Protein AF-A0A9X0CL82-F1 (afdb_monomer_lite)

Sequence (131 aa):
MVDQEDGEEFVLDIVNEIMESTMKVLHDQYIVCQTLPYTIQETKTLLLQIIEWQFLACDMGEDNPACDLTWLEEEEPVTPVTDSWAQGSVPIMLRPSSASSKLSVQSDRYEQLRHHMVDQEDGEEFVLDIQ

Radius of gyration: 38.2 Å; chains: 1; bounding box: 63×61×103 Å

Secondary structure (DSSP, 8-state):
-HHHHHHHHHHHHHHHHHHHHHHHHHHHHHHHHHHHHHHHHHHHHHHHHHHHHHSPPPP---S-GGG-TT-PPPPPPPPPPP-TT-TTPPPP------------SSHHHHHHHHHHTTS------------

Organism: NCBI:txid174260

Foldseek 3Di:
DVVVVVVVVVVVVVVVVVVVVVVVVVVVVVCVVVVVVVVVVVVVVVVVVVVCVVCPDPDPDDDPLVPDPVSDDDDDDDDDDQDPVNVPDDDDDDDPDPPDDPDDDPPPPVVVVVVVVPPDPDDDDDDDDDD

pLDDT: mean 76.84, std 19.48, range [37.84, 98.44]

InterPro domains:
  IPR028042 Protein of unknown function DUF4639 [PF15479] (5-112)
  IPR028042 Protein of unknown function DUF4639 [PTHR34438] (1-106)

Structure (mmCIF, N/CA/C/O backbone):
data_AF-A0A9X0CL82-F1
#
_entry.id   AF-A0A9X0CL82-F1
#
loop_
_atom_site.group_PDB
_atom_site.id
_atom_site.type_symbol
_atom_site.label_atom_id
_atom_site.label_alt_id
_atom_site.label_comp_id
_atom_site.label_asym_id
_atom_site.label_entity_id
_atom_site.label_seq_id
_atom_site.pdbx_PDB_ins_code
_atom_site.Cartn_x
_atom_site.Cartn_y
_atom_site.Cartn_z
_atom_site.occupancy
_atom_site.B_iso_or_equiv
_atom_site.auth_seq_id
_atom_site.auth_comp_id
_atom_site.auth_asym_id
_atom_site.auth_atom_id
_atom_site.pdbx_PDB_model_num
ATOM 1 N N . MET A 1 1 ? -16.243 -5.485 53.799 1.00 62.09 1 MET A N 1
ATOM 2 C CA . MET A 1 1 ? -14.968 -5.811 53.125 1.00 62.09 1 MET A CA 1
ATOM 3 C C . MET A 1 1 ? -15.280 -6.435 51.778 1.00 62.09 1 MET A C 1
ATOM 5 O O . MET A 1 1 ? -15.020 -5.762 50.803 1.00 62.09 1 MET A O 1
ATOM 9 N N . VAL A 1 2 ? -15.971 -7.581 51.725 1.00 68.44 2 VAL A N 1
ATOM 10 C CA . VAL A 1 2 ? -16.406 -8.219 50.460 1.00 68.44 2 VAL A CA 1
ATOM 11 C C . VAL A 1 2 ? -17.313 -7.318 49.601 1.00 68.44 2 VAL A C 1
ATOM 13 O O . VAL A 1 2 ? -17.010 -7.100 48.441 1.00 68.44 2 VAL A O 1
ATOM 16 N N . ASP A 1 3 ? -18.331 -6.667 50.181 1.00 73.44 3 ASP A N 1
ATOM 17 C CA . ASP A 1 3 ? -19.229 -5.773 49.412 1.00 73.44 3 ASP A CA 1
ATOM 18 C C . ASP A 1 3 ? -18.529 -4.546 48.793 1.00 73.44 3 ASP A C 1
ATOM 20 O O . ASP A 1 3 ? -19.067 -3.895 47.901 1.00 73.44 3 ASP A O 1
ATOM 24 N N . GLN A 1 4 ? -17.352 -4.181 49.312 1.00 74.56 4 GLN A N 1
ATOM 25 C CA . GLN A 1 4 ? -16.572 -3.062 48.790 1.00 74.56 4 GLN A CA 1
ATOM 26 C C . GLN A 1 4 ? -15.668 -3.509 47.638 1.00 74.56 4 GLN A C 1
ATOM 28 O O . GLN A 1 4 ? -15.561 -2.784 46.656 1.00 74.56 4 GLN A O 1
ATOM 33 N N . GLU A 1 5 ? -15.094 -4.711 47.726 1.00 78.38 5 GLU A N 1
ATOM 34 C CA . GLU A 1 5 ? -14.339 -5.336 46.634 1.00 78.38 5 GLU A CA 1
ATOM 35 C C . GLU A 1 5 ? -15.245 -5.624 45.420 1.00 78.38 5 GLU A C 1
ATOM 37 O O . GLU A 1 5 ? -14.871 -5.277 44.304 1.00 78.38 5 GLU A O 1
ATOM 42 N N . ASP A 1 6 ? -16.475 -6.116 45.630 1.00 83.88 6 ASP A N 1
ATOM 43 C CA . ASP A 1 6 ? -17.462 -6.330 44.550 1.00 83.88 6 ASP A CA 1
ATOM 44 C C . ASP A 1 6 ? -17.846 -5.016 43.841 1.00 83.88 6 ASP A C 1
ATOM 46 O O . ASP A 1 6 ? -18.037 -4.963 42.623 1.00 83.88 6 ASP A O 1
ATOM 50 N N . GLY A 1 7 ? -17.960 -3.923 44.604 1.00 88.00 7 GLY A N 1
ATOM 51 C CA . GLY A 1 7 ? -18.234 -2.598 44.048 1.00 88.00 7 GLY A CA 1
ATOM 52 C C . GLY A 1 7 ? -17.070 -2.058 43.215 1.00 88.00 7 GLY A C 1
ATOM 53 O O . GLY A 1 7 ? -17.294 -1.400 42.200 1.00 88.00 7 GLY A O 1
ATOM 54 N N . GLU A 1 8 ? -15.834 -2.343 43.625 1.00 92.12 8 GLU A N 1
ATOM 55 C CA . GLU A 1 8 ? -14.625 -1.969 42.889 1.00 92.12 8 GLU A CA 1
ATOM 56 C C . GLU A 1 8 ? -14.477 -2.783 41.595 1.00 92.12 8 GLU A C 1
ATOM 58 O O . GLU A 1 8 ? -14.204 -2.193 40.549 1.00 92.12 8 GLU A O 1
ATOM 63 N N . GLU A 1 9 ? -14.734 -4.094 41.628 1.00 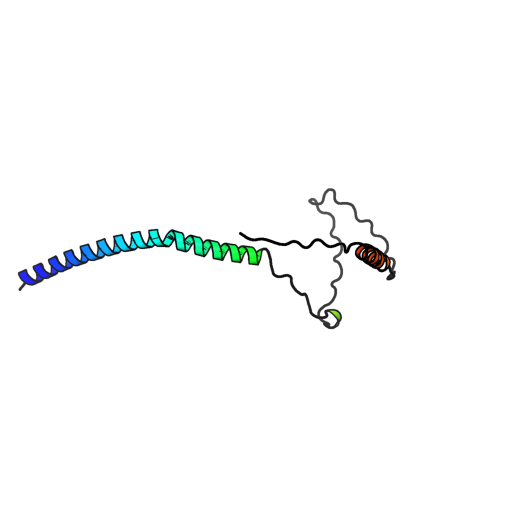92.50 9 GLU A N 1
ATOM 64 C CA . GLU A 1 9 ? -14.736 -4.959 40.438 1.00 92.50 9 GLU A CA 1
ATOM 65 C C . GLU A 1 9 ? -15.774 -4.493 39.408 1.00 92.50 9 GLU A C 1
ATOM 67 O O . GLU A 1 9 ? -15.447 -4.292 38.238 1.00 92.50 9 GLU A O 1
ATOM 72 N N . PHE A 1 10 ? -16.993 -4.180 39.852 1.00 94.44 10 PHE A N 1
ATOM 73 C CA . PHE A 1 10 ? -18.036 -3.655 38.969 1.00 94.44 10 PHE A CA 1
ATOM 74 C C . PHE A 1 10 ? -17.646 -2.325 38.303 1.00 94.44 10 PHE A C 1
ATOM 76 O O . PHE A 1 10 ? -17.916 -2.101 37.120 1.00 94.44 10 PHE A O 1
ATOM 83 N N . VAL A 1 11 ? -16.997 -1.422 39.047 1.00 95.56 11 VAL A N 1
ATOM 84 C CA . VAL A 1 11 ? -16.501 -0.157 38.484 1.00 95.56 11 VAL A CA 1
ATOM 85 C C . VAL A 1 11 ? -15.385 -0.414 37.471 1.00 95.56 11 VAL A C 1
ATOM 87 O O . VAL A 1 11 ? -15.359 0.244 36.428 1.00 95.56 11 VAL A O 1
ATOM 90 N N . LEU A 1 12 ? -14.486 -1.364 37.742 1.00 96.12 12 LEU A N 1
ATOM 91 C CA . LEU A 1 12 ? -13.426 -1.747 36.808 1.00 96.12 12 LEU A CA 1
ATOM 92 C C . LEU A 1 12 ? -13.993 -2.312 35.504 1.00 96.12 12 LEU A C 1
ATOM 94 O O . LEU A 1 12 ? -13.516 -1.932 34.435 1.00 96.12 12 LEU A O 1
ATOM 98 N N . ASP A 1 13 ? -15.030 -3.141 35.575 1.00 97.06 13 ASP A N 1
ATOM 99 C CA . ASP A 1 13 ? -15.691 -3.696 34.392 1.00 97.06 13 ASP A CA 1
ATOM 100 C C . ASP A 1 13 ? -16.306 -2.601 33.516 1.00 97.06 13 ASP A C 1
ATOM 102 O O . ASP A 1 13 ? -16.069 -2.573 32.307 1.00 97.06 13 ASP A O 1
ATOM 106 N N . ILE A 1 14 ? -17.006 -1.635 34.121 1.00 97.06 14 ILE A N 1
ATOM 107 C CA . ILE A 1 14 ? -17.561 -0.486 33.387 1.00 97.06 14 ILE A CA 1
ATOM 108 C C . ILE A 1 14 ? -16.446 0.320 32.711 1.00 97.06 14 ILE A C 1
ATOM 110 O O . ILE A 1 14 ? -16.570 0.717 31.549 1.00 97.06 14 ILE A O 1
ATOM 114 N N . VAL A 1 15 ? -15.355 0.596 33.432 1.00 97.81 15 VAL A N 1
ATOM 115 C CA . VAL A 1 15 ? -14.229 1.366 32.886 1.00 97.81 15 VAL A CA 1
ATOM 116 C C . VAL A 1 15 ? -13.580 0.620 31.721 1.00 97.81 15 VAL A C 1
ATOM 118 O O . VAL A 1 15 ? -13.310 1.238 30.688 1.00 97.81 15 VAL A O 1
ATOM 121 N N . ASN A 1 16 ? -13.371 -0.690 31.859 1.00 97.75 16 ASN A N 1
ATOM 122 C CA . ASN A 1 16 ? -12.818 -1.528 30.800 1.00 97.75 16 ASN A CA 1
ATOM 123 C C . ASN A 1 16 ? -13.722 -1.542 29.566 1.00 97.75 16 ASN A C 1
ATOM 125 O O . ASN A 1 16 ? -13.228 -1.323 28.461 1.00 97.75 16 ASN A O 1
ATOM 129 N N . GLU A 1 17 ? -15.034 -1.706 29.741 1.00 97.94 17 GLU A N 1
ATOM 130 C CA . GLU A 1 17 ? -15.992 -1.706 28.633 1.00 97.94 17 GLU A CA 1
ATOM 131 C C . GLU A 1 17 ? -15.967 -0.375 27.863 1.00 97.94 17 GLU A C 1
ATOM 133 O O . GLU A 1 17 ? -15.903 -0.351 26.629 1.00 97.94 17 GLU A O 1
ATOM 138 N N . ILE A 1 18 ? -15.954 0.754 28.582 1.00 98.06 18 ILE A N 1
ATOM 139 C CA . ILE A 1 18 ? -15.878 2.083 27.963 1.00 98.06 18 ILE A CA 1
ATOM 140 C C . ILE A 1 18 ? -14.551 2.256 27.222 1.00 98.06 18 ILE A C 1
ATOM 142 O O . ILE A 1 18 ? -14.540 2.767 26.097 1.00 98.06 18 ILE A O 1
ATOM 146 N N . MET A 1 19 ? -13.437 1.850 27.834 1.00 98.12 19 MET A N 1
ATOM 147 C CA . MET A 1 19 ? -12.111 1.974 27.234 1.00 98.12 19 MET A CA 1
ATOM 148 C C . MET A 1 19 ? -11.998 1.130 25.964 1.00 98.12 19 MET A C 1
ATOM 150 O O . MET A 1 19 ? -11.544 1.638 24.938 1.00 98.12 19 MET A O 1
ATOM 154 N N . GLU A 1 20 ? -12.451 -0.121 26.005 1.00 98.19 20 GLU A N 1
ATOM 155 C CA . GLU A 1 20 ? -12.406 -1.040 24.870 1.00 98.19 20 GLU A CA 1
ATOM 156 C C . GLU A 1 20 ? -13.288 -0.546 23.717 1.00 98.19 20 GLU A C 1
ATOM 158 O O . GLU A 1 20 ? -12.834 -0.457 22.572 1.00 98.19 20 GLU A O 1
ATOM 163 N N . SER A 1 21 ? -14.517 -0.123 24.026 1.00 98.00 21 SER A N 1
ATOM 164 C CA . SER A 1 21 ? -15.438 0.456 23.045 1.00 98.00 21 SER A CA 1
ATOM 165 C C . SER A 1 21 ? -14.864 1.724 22.404 1.00 98.00 21 SER A C 1
ATOM 167 O O . SER A 1 21 ? -14.833 1.857 21.177 1.00 98.00 21 SER A O 1
ATOM 169 N N . THR A 1 22 ? -14.323 2.634 23.219 1.00 98.25 22 THR A N 1
ATOM 170 C CA . THR A 1 22 ? -13.721 3.884 22.735 1.00 98.25 22 THR A CA 1
ATOM 171 C C . THR A 1 22 ? -12.505 3.607 21.859 1.00 98.25 22 THR A C 1
ATOM 173 O O . THR A 1 22 ? -12.386 4.173 20.772 1.00 98.25 22 THR A O 1
ATOM 176 N N . MET A 1 23 ? -11.615 2.713 22.299 1.00 98.19 23 MET A N 1
ATOM 177 C CA . MET A 1 23 ? -10.408 2.356 21.556 1.00 98.19 23 MET A CA 1
ATOM 178 C C . MET A 1 23 ? -10.756 1.756 20.196 1.00 98.19 23 MET A C 1
ATOM 180 O O . MET A 1 23 ? -10.154 2.133 19.191 1.00 98.19 23 MET A O 1
ATOM 184 N N . LYS A 1 24 ? -11.762 0.877 20.147 1.00 98.19 24 LYS A N 1
ATOM 185 C CA . LYS A 1 24 ? -12.244 0.281 18.901 1.00 98.19 24 LYS A CA 1
ATOM 186 C C . LYS A 1 24 ? -12.745 1.343 17.923 1.00 98.19 24 LYS A C 1
ATOM 188 O O . LYS A 1 24 ? -12.293 1.381 16.783 1.00 98.19 24 LYS A O 1
ATOM 193 N N . VAL A 1 25 ? -13.620 2.243 18.376 1.00 98.25 25 VAL A N 1
ATOM 194 C CA . VAL A 1 25 ? -14.175 3.307 17.521 1.00 98.25 25 VAL A CA 1
ATOM 195 C C . VAL A 1 25 ? -13.080 4.248 17.014 1.00 98.25 25 VAL A C 1
ATOM 197 O O . VAL A 1 25 ? -13.057 4.587 15.830 1.00 98.25 25 VAL A O 1
ATOM 200 N N . LEU A 1 26 ? -12.153 4.657 17.885 1.00 98.12 26 LEU A N 1
ATOM 201 C CA . LEU A 1 26 ? -11.042 5.530 17.501 1.00 98.12 26 LEU A CA 1
ATOM 202 C C . LEU A 1 26 ? -10.102 4.855 16.506 1.00 98.12 26 LEU A C 1
ATOM 204 O O . LEU A 1 26 ? -9.685 5.490 15.538 1.00 98.12 26 LEU A O 1
ATOM 208 N N . HIS A 1 27 ? -9.782 3.583 16.733 1.00 97.88 27 HIS A N 1
ATOM 209 C CA . HIS A 1 27 ? -8.943 2.804 15.837 1.00 97.88 27 HIS A CA 1
ATOM 210 C C . HIS A 1 27 ? -9.585 2.676 14.454 1.00 97.88 27 HIS A C 1
ATOM 212 O O . HIS A 1 27 ? -8.951 3.007 13.454 1.00 97.88 27 HIS A O 1
ATOM 218 N N . ASP A 1 28 ? -10.851 2.268 14.389 1.00 98.00 28 ASP A N 1
ATOM 219 C CA . ASP A 1 28 ? -11.551 2.079 13.119 1.00 98.00 28 ASP A CA 1
ATOM 220 C C . ASP A 1 28 ? -11.630 3.398 12.337 1.00 98.00 28 ASP A C 1
ATOM 222 O O . ASP A 1 28 ? -11.312 3.444 11.145 1.00 98.00 28 ASP A O 1
ATOM 226 N N . GLN A 1 29 ? -11.943 4.502 13.024 1.00 97.94 29 GLN A N 1
ATOM 227 C CA . GLN A 1 29 ? -11.942 5.830 12.415 1.00 97.94 29 GLN A CA 1
ATOM 228 C C . GLN A 1 29 ? -10.544 6.241 11.933 1.00 97.94 29 GLN A C 1
ATOM 230 O O . GLN A 1 29 ? -10.407 6.801 10.844 1.00 97.94 29 GLN A O 1
ATOM 235 N N . TYR A 1 30 ? -9.501 5.968 12.719 1.00 98.00 30 TYR A N 1
ATOM 236 C CA . TYR A 1 30 ? -8.120 6.272 12.354 1.00 98.00 30 TYR A CA 1
ATOM 237 C C . TYR A 1 30 ? -7.689 5.521 11.092 1.00 98.00 30 TYR A C 1
ATOM 239 O O . TYR A 1 30 ? -7.152 6.144 10.174 1.00 98.00 30 TYR A O 1
ATOM 247 N N . ILE A 1 31 ? -7.970 4.216 11.010 1.00 98.06 31 ILE A N 1
ATOM 248 C CA . ILE A 1 31 ? -7.645 3.400 9.834 1.00 98.06 31 ILE A CA 1
ATOM 249 C C . ILE A 1 31 ? -8.353 3.946 8.596 1.00 98.06 31 ILE A C 1
ATOM 251 O O . ILE A 1 31 ? -7.705 4.148 7.567 1.00 98.06 31 ILE A O 1
ATOM 255 N N . VAL A 1 32 ? -9.647 4.265 8.691 1.00 97.69 32 VAL A N 1
ATOM 256 C CA . VAL A 1 32 ? -10.399 4.851 7.569 1.00 97.69 32 VAL A CA 1
ATOM 257 C C . VAL A 1 32 ? -9.776 6.177 7.122 1.00 97.69 32 VAL A C 1
ATOM 259 O O . VAL A 1 32 ? -9.542 6.373 5.928 1.00 97.69 32 VAL A O 1
ATOM 262 N N . CYS A 1 33 ? -9.443 7.061 8.065 1.00 97.25 33 CYS A N 1
ATOM 263 C CA . CYS A 1 33 ? -8.817 8.350 7.766 1.00 97.25 33 CYS A CA 1
ATOM 264 C C . CYS A 1 33 ? -7.423 8.209 7.136 1.00 97.25 33 CYS A C 1
ATOM 266 O O . CYS A 1 33 ? -7.052 9.033 6.303 1.00 97.25 33 CYS A O 1
ATOM 268 N N . GLN A 1 34 ? -6.651 7.193 7.526 1.00 97.56 34 GLN A N 1
ATOM 269 C CA . GLN A 1 34 ? -5.278 7.004 7.053 1.00 97.56 34 GLN A CA 1
ATOM 270 C C . GLN A 1 34 ? -5.163 6.165 5.784 1.00 97.56 34 GLN A C 1
ATOM 272 O O . GLN A 1 34 ? -4.163 6.279 5.079 1.00 97.56 34 GLN A O 1
ATOM 277 N N . THR A 1 35 ? -6.175 5.363 5.452 1.00 97.56 35 THR A N 1
ATOM 278 C CA . THR A 1 35 ? -6.124 4.473 4.284 1.00 97.56 35 THR A CA 1
ATOM 279 C C . THR A 1 35 ? -5.851 5.261 3.002 1.00 97.56 35 THR A C 1
ATOM 281 O O . THR A 1 35 ? -4.900 4.965 2.288 1.00 97.56 35 THR A O 1
ATOM 284 N N . LEU A 1 36 ? -6.630 6.315 2.735 1.00 96.94 36 LEU A N 1
ATOM 285 C CA . LEU A 1 36 ? -6.473 7.119 1.521 1.00 96.94 36 LEU A CA 1
ATOM 286 C C . LEU A 1 36 ? -5.101 7.822 1.413 1.00 96.94 36 LEU A C 1
ATOM 288 O O . LEU A 1 36 ? -4.434 7.628 0.394 1.00 96.94 36 LEU A O 1
ATOM 292 N N . PRO A 1 37 ? -4.646 8.624 2.399 1.00 97.56 37 PRO A N 1
ATOM 293 C CA . PRO A 1 37 ? -3.355 9.304 2.294 1.00 97.56 37 PRO A CA 1
ATOM 294 C C . PRO A 1 37 ? -2.185 8.318 2.213 1.00 97.56 37 PRO A C 1
ATOM 296 O O . PRO A 1 37 ? -1.261 8.548 1.431 1.00 97.56 37 PRO A O 1
ATOM 299 N N . TYR A 1 38 ? -2.247 7.201 2.947 1.00 98.00 38 TYR A N 1
ATOM 300 C CA . TYR A 1 38 ? -1.242 6.145 2.862 1.00 98.00 38 TYR A CA 1
ATOM 301 C C . TYR A 1 38 ? -1.193 5.526 1.461 1.00 98.00 38 TYR A C 1
ATOM 303 O O . TYR A 1 38 ? -0.131 5.491 0.846 1.00 98.00 38 TYR A O 1
ATOM 311 N N . THR A 1 39 ? -2.338 5.108 0.910 1.00 98.38 39 THR A N 1
ATOM 312 C CA . THR A 1 39 ? -2.392 4.493 -0.424 1.00 98.38 39 THR A CA 1
ATOM 313 C C . THR A 1 39 ? -1.901 5.441 -1.513 1.00 98.38 39 THR A C 1
ATOM 315 O O . THR A 1 39 ? -1.174 5.007 -2.404 1.00 98.38 39 THR A O 1
ATOM 318 N N . ILE A 1 40 ? -2.252 6.730 -1.454 1.00 98.19 40 ILE A N 1
ATOM 319 C CA . ILE A 1 40 ? -1.778 7.717 -2.436 1.00 98.19 40 ILE A CA 1
ATOM 320 C C . ILE A 1 40 ? -0.254 7.856 -2.365 1.00 98.19 40 ILE A C 1
ATOM 322 O O . ILE A 1 40 ? 0.414 7.825 -3.401 1.00 98.19 40 ILE A O 1
ATOM 326 N N . GLN A 1 41 ? 0.297 7.987 -1.156 1.00 98.31 41 GLN A N 1
ATOM 327 C CA . GLN A 1 41 ? 1.737 8.131 -0.962 1.00 98.31 41 GLN A CA 1
ATOM 328 C C . GLN A 1 41 ? 2.496 6.881 -1.422 1.00 98.31 41 GLN A C 1
ATOM 330 O O . GLN A 1 41 ? 3.514 6.999 -2.105 1.00 98.31 41 GLN A O 1
ATOM 335 N N . GLU A 1 42 ? 1.982 5.695 -1.103 1.00 98.25 42 GLU A N 1
ATOM 336 C CA . GLU A 1 42 ? 2.594 4.430 -1.505 1.00 98.25 42 GLU A CA 1
ATOM 337 C C . GLU A 1 42 ? 2.533 4.236 -3.022 1.00 98.25 42 GLU A C 1
ATOM 339 O O . GLU A 1 42 ? 3.537 3.919 -3.656 1.00 98.25 42 GLU A O 1
ATOM 344 N N . THR A 1 43 ? 1.383 4.534 -3.634 1.00 98.44 43 THR A N 1
ATOM 345 C CA . THR A 1 43 ? 1.209 4.458 -5.093 1.00 98.44 43 THR A CA 1
ATOM 346 C C . THR A 1 43 ? 2.178 5.391 -5.811 1.00 98.44 43 THR A C 1
ATOM 348 O O . THR A 1 43 ? 2.782 5.004 -6.808 1.00 98.44 43 THR A O 1
ATOM 351 N N . LYS A 1 44 ? 2.369 6.613 -5.300 1.00 98.06 44 LYS A N 1
ATOM 352 C CA . LYS A 1 44 ? 3.342 7.562 -5.851 1.00 98.06 44 LYS A CA 1
ATOM 353 C C . LYS A 1 44 ? 4.762 6.993 -5.810 1.00 98.06 44 LYS A C 1
ATOM 355 O O . LYS A 1 44 ? 5.463 7.065 -6.815 1.00 98.06 44 LYS A O 1
ATOM 360 N N . THR A 1 45 ? 5.179 6.444 -4.671 1.00 97.69 45 THR A N 1
ATOM 361 C CA . THR A 1 45 ? 6.511 5.840 -4.512 1.00 97.69 45 THR A CA 1
ATOM 362 C C . THR A 1 45 ? 6.702 4.671 -5.475 1.00 97.69 45 THR A C 1
ATOM 364 O O . THR A 1 45 ? 7.699 4.623 -6.191 1.00 97.69 45 THR A O 1
ATOM 367 N N . LEU A 1 46 ? 5.714 3.779 -5.558 1.00 97.44 46 LEU A N 1
ATOM 368 C CA . LEU A 1 46 ? 5.748 2.620 -6.444 1.00 97.44 46 LEU A CA 1
ATOM 369 C C . LEU A 1 46 ? 5.837 3.030 -7.922 1.00 97.44 46 LEU A C 1
ATOM 371 O O . LEU A 1 46 ? 6.623 2.466 -8.676 1.00 97.44 46 LEU A O 1
ATOM 375 N N . LEU A 1 47 ? 5.060 4.032 -8.343 1.00 96.69 47 LEU A N 1
ATOM 376 C CA . LEU A 1 47 ? 5.119 4.543 -9.713 1.00 96.69 47 LEU A CA 1
ATOM 377 C C . LEU A 1 47 ? 6.502 5.100 -10.056 1.00 96.69 47 LEU A C 1
ATOM 379 O O . LEU A 1 47 ? 6.998 4.835 -11.148 1.00 96.69 47 LEU A O 1
ATOM 383 N N . LEU A 1 48 ? 7.136 5.829 -9.135 1.00 94.56 48 LEU A N 1
ATOM 384 C CA . LEU A 1 48 ? 8.499 6.325 -9.340 1.00 94.56 48 LEU A CA 1
ATOM 385 C C . LEU A 1 48 ? 9.495 5.172 -9.504 1.00 94.56 48 LEU A C 1
ATOM 387 O O . LEU A 1 48 ? 10.267 5.185 -10.457 1.00 94.56 48 LEU A O 1
ATOM 391 N N . GLN A 1 49 ? 9.413 4.139 -8.663 1.00 93.50 49 GLN A N 1
ATOM 392 C CA . GLN A 1 49 ? 10.266 2.950 -8.785 1.00 93.50 49 GLN A CA 1
ATOM 393 C C . GLN A 1 49 ? 10.076 2.231 -10.127 1.00 93.50 49 GLN A C 1
ATOM 395 O O . GLN A 1 49 ? 11.048 1.829 -10.761 1.00 93.50 49 GLN A O 1
ATOM 400 N N . ILE A 1 50 ? 8.831 2.093 -10.593 1.00 92.81 50 ILE A N 1
ATOM 401 C CA . ILE A 1 50 ? 8.540 1.470 -11.892 1.00 92.81 50 ILE A CA 1
ATOM 402 C C . ILE A 1 50 ? 9.160 2.281 -13.033 1.00 92.81 50 ILE A C 1
ATOM 404 O O . ILE A 1 50 ? 9.737 1.697 -13.949 1.00 92.81 50 ILE A O 1
ATOM 408 N N . ILE A 1 51 ? 9.053 3.611 -12.984 1.00 90.12 51 ILE A N 1
ATOM 409 C CA . ILE A 1 51 ? 9.658 4.494 -13.987 1.00 90.12 51 ILE A CA 1
ATOM 410 C C . ILE A 1 51 ? 11.181 4.345 -13.965 1.00 90.12 51 ILE A C 1
ATOM 412 O O . ILE A 1 51 ? 11.776 4.162 -15.020 1.00 90.12 51 ILE A O 1
ATOM 416 N N . GLU A 1 52 ? 11.811 4.348 -12.791 1.00 87.31 52 GLU A N 1
ATOM 417 C CA . GLU A 1 52 ? 13.260 4.135 -12.661 1.00 87.31 52 GLU A CA 1
ATOM 418 C C . GLU A 1 52 ? 13.710 2.782 -13.236 1.00 87.31 52 GLU A C 1
ATOM 420 O O . GLU A 1 52 ? 14.768 2.691 -13.853 1.00 87.31 52 GLU A O 1
ATOM 425 N N . TRP A 1 53 ? 12.902 1.728 -13.092 1.00 86.25 53 TRP A N 1
ATOM 426 C 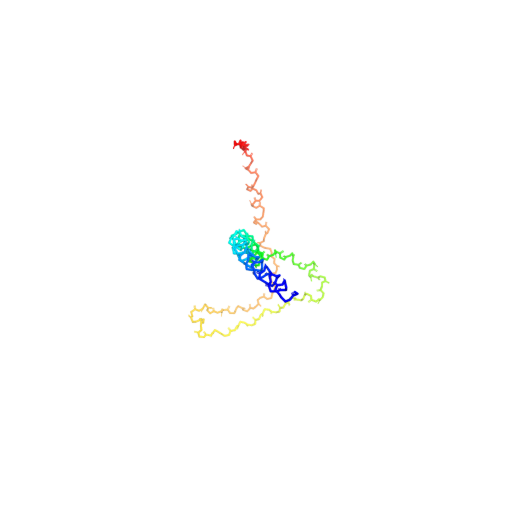CA . TRP A 1 53 ? 13.207 0.421 -13.683 1.00 86.25 53 TRP A CA 1
ATOM 427 C C . TRP A 1 53 ? 13.003 0.373 -15.197 1.00 86.25 53 TRP A C 1
ATOM 429 O O . TRP A 1 53 ? 13.740 -0.327 -15.888 1.00 86.25 53 TRP A O 1
ATOM 439 N N . GLN A 1 54 ? 11.997 1.074 -15.724 1.00 78.81 54 GLN A N 1
ATOM 440 C CA . GLN A 1 54 ? 11.751 1.132 -17.169 1.00 78.81 54 GLN A CA 1
ATOM 441 C C . GLN A 1 54 ? 12.749 2.037 -17.891 1.00 78.81 54 GLN A C 1
ATOM 443 O O . GLN A 1 54 ? 13.103 1.772 -19.039 1.00 78.81 54 GLN A O 1
ATOM 448 N N . PHE A 1 55 ? 13.214 3.081 -17.212 1.00 73.88 55 PHE A N 1
ATOM 449 C CA . PHE A 1 55 ? 14.198 4.032 -17.701 1.00 73.88 55 PHE A CA 1
ATOM 450 C C . PHE A 1 55 ? 15.458 3.912 -16.855 1.00 73.88 55 PHE A C 1
ATOM 452 O O . PHE A 1 55 ? 15.816 4.822 -16.106 1.00 73.88 55 PHE A O 1
ATOM 459 N N . LEU A 1 56 ? 16.126 2.762 -16.988 1.00 70.88 56 LEU A N 1
ATOM 460 C CA . LEU A 1 56 ? 17.483 2.604 -16.481 1.00 70.88 56 LEU A CA 1
ATOM 461 C C . LEU A 1 56 ? 18.322 3.775 -16.995 1.00 70.88 56 LEU A C 1
ATOM 463 O O . LEU A 1 56 ? 18.218 4.159 -18.165 1.00 70.88 56 LEU A O 1
ATOM 467 N N . ALA A 1 57 ? 19.120 4.361 -16.103 1.00 73.06 57 ALA A N 1
ATOM 468 C CA . ALA A 1 57 ? 20.036 5.423 -16.478 1.00 73.06 57 ALA A CA 1
ATOM 469 C C . ALA A 1 57 ? 20.858 4.969 -17.690 1.00 73.06 57 ALA A C 1
ATOM 471 O O . ALA A 1 57 ? 21.284 3.814 -17.751 1.00 73.06 57 ALA A O 1
ATOM 472 N N . CYS A 1 58 ? 21.047 5.873 -18.656 1.00 75.19 58 CYS A N 1
ATOM 473 C CA . CYS A 1 58 ? 21.949 5.610 -19.766 1.00 75.19 58 CYS A CA 1
ATOM 474 C C . CYS A 1 58 ? 23.309 5.258 -19.171 1.00 75.19 58 CYS A C 1
ATOM 476 O O . CYS A 1 58 ? 23.909 6.088 -18.485 1.00 75.19 58 CYS A O 1
ATOM 478 N N . ASP A 1 59 ? 23.756 4.028 -19.401 1.00 80.88 59 ASP A N 1
ATOM 479 C CA . ASP A 1 59 ? 25.103 3.641 -19.032 1.00 80.88 59 ASP A CA 1
ATOM 480 C C . ASP A 1 59 ? 26.073 4.525 -19.825 1.00 80.88 59 ASP A C 1
ATOM 482 O O . ASP A 1 59 ? 25.923 4.694 -21.040 1.00 80.88 59 ASP A O 1
ATOM 486 N N . MET A 1 60 ? 27.021 5.147 -19.127 1.00 83.44 60 MET A N 1
ATOM 487 C CA . MET A 1 60 ? 28.045 5.984 -19.759 1.00 83.44 60 MET A CA 1
ATOM 488 C C . MET A 1 60 ? 29.080 5.129 -20.501 1.00 83.44 60 MET A C 1
ATOM 490 O O . MET A 1 60 ? 29.868 5.671 -21.278 1.00 83.44 60 MET A O 1
ATOM 494 N N . GLY A 1 61 ? 29.023 3.806 -20.312 1.00 84.69 61 GLY A N 1
ATOM 495 C CA . GLY A 1 61 ? 29.963 2.851 -20.871 1.00 84.69 61 GLY A CA 1
ATOM 496 C C . GLY A 1 61 ? 31.299 2.873 -20.135 1.00 84.69 61 GLY A C 1
ATOM 497 O O . GLY A 1 61 ? 31.507 3.636 -19.193 1.00 84.69 61 GLY A O 1
ATOM 498 N N . GLU A 1 62 ? 32.213 2.017 -20.582 1.00 84.25 62 GLU A N 1
ATOM 499 C CA . GLU A 1 62 ? 33.555 1.924 -20.011 1.00 84.25 62 GLU A CA 1
ATOM 500 C C . GLU A 1 62 ? 34.453 3.080 -20.465 1.00 84.25 62 GLU A C 1
ATOM 502 O O . GLU A 1 62 ? 34.496 3.452 -21.646 1.00 84.25 62 GLU A O 1
ATOM 507 N N . ASP A 1 63 ? 35.238 3.612 -19.529 1.00 81.88 63 ASP A N 1
ATOM 508 C CA . ASP A 1 63 ? 36.224 4.646 -19.817 1.00 81.88 63 ASP A CA 1
ATOM 509 C C . ASP A 1 63 ? 37.417 4.046 -20.574 1.00 81.88 63 ASP A C 1
ATOM 511 O O . ASP A 1 63 ? 38.249 3.329 -20.020 1.00 81.88 63 ASP A O 1
ATOM 515 N N . ASN A 1 64 ? 37.545 4.407 -21.854 1.00 80.69 64 ASN A N 1
ATOM 516 C CA . ASN A 1 64 ? 38.666 4.031 -22.720 1.00 80.69 64 ASN A CA 1
ATOM 517 C C . ASN A 1 64 ? 38.889 2.500 -22.834 1.00 80.69 64 ASN A C 1
ATOM 519 O O . ASN A 1 64 ? 39.957 1.995 -22.464 1.00 80.69 64 ASN A O 1
ATOM 523 N N . PRO A 1 65 ? 37.937 1.765 -23.446 1.00 80.00 65 PRO A N 1
ATOM 524 C CA . PRO A 1 65 ? 37.984 0.303 -23.575 1.00 80.00 65 PRO A CA 1
ATOM 525 C C . PRO A 1 65 ? 39.235 -0.213 -24.299 1.00 80.00 65 PRO A C 1
ATOM 527 O O . PRO A 1 65 ? 39.644 -1.350 -24.117 1.00 80.00 65 PRO A O 1
ATOM 530 N N . ALA A 1 66 ? 39.894 0.628 -25.102 1.00 80.75 66 ALA A N 1
ATOM 531 C CA . ALA A 1 66 ? 41.116 0.267 -25.816 1.00 80.75 66 ALA A CA 1
ATOM 532 C C . ALA A 1 66 ? 42.347 0.084 -24.905 1.00 80.75 66 ALA A C 1
ATOM 534 O O . ALA A 1 66 ? 43.339 -0.505 -25.336 1.00 80.75 66 ALA A O 1
ATOM 535 N N . CYS A 1 67 ? 42.323 0.622 -23.682 1.00 82.00 67 CYS A N 1
ATOM 536 C CA . CYS A 1 67 ? 43.414 0.469 -22.716 1.00 82.00 67 CYS A CA 1
ATOM 537 C C . CYS A 1 67 ? 43.171 -0.647 -21.696 1.00 82.00 67 CYS A C 1
ATOM 539 O O . CYS A 1 67 ? 44.101 -0.994 -20.965 1.00 82.00 67 CYS A O 1
ATOM 541 N N . ASP A 1 68 ? 41.967 -1.216 -21.664 1.00 84.06 68 ASP A N 1
ATOM 542 C CA . ASP A 1 68 ? 41.647 -2.354 -20.820 1.00 84.06 68 ASP A CA 1
ATOM 543 C C . ASP A 1 68 ? 41.887 -3.661 -21.587 1.00 84.06 68 ASP A C 1
ATOM 545 O O . ASP A 1 68 ? 41.200 -3.987 -22.550 1.00 84.06 68 ASP A O 1
ATOM 549 N N . LEU A 1 69 ? 42.880 -4.436 -21.145 1.00 82.50 69 LEU A N 1
ATOM 550 C CA . LEU A 1 69 ? 43.205 -5.740 -21.734 1.00 82.50 69 LEU A CA 1
ATOM 551 C C . LEU A 1 69 ? 42.116 -6.797 -21.489 1.00 82.50 69 LEU A C 1
ATOM 553 O O . LEU A 1 69 ? 42.164 -7.861 -22.105 1.00 82.50 69 LEU A O 1
ATOM 557 N N . THR A 1 70 ? 41.182 -6.537 -20.572 1.00 84.50 70 THR A N 1
ATOM 558 C CA . THR A 1 70 ? 40.038 -7.411 -20.289 1.00 84.50 70 THR A CA 1
ATOM 559 C C . THR A 1 70 ? 38.820 -7.088 -21.154 1.00 84.50 70 THR A C 1
ATOM 561 O O . THR A 1 70 ? 37.957 -7.950 -21.314 1.00 84.50 70 THR A O 1
ATOM 564 N N . TRP A 1 71 ? 38.786 -5.909 -21.787 1.00 85.56 71 TRP A N 1
ATOM 565 C CA . TRP A 1 71 ? 37.729 -5.497 -22.709 1.00 85.56 71 TRP A CA 1
ATOM 566 C C . TRP A 1 71 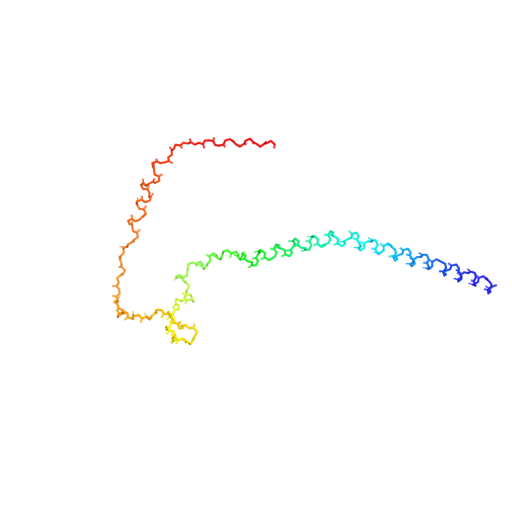? 38.053 -5.928 -24.144 1.00 85.56 71 TRP A C 1
ATOM 568 O O . TRP A 1 71 ? 38.495 -5.146 -24.990 1.00 85.56 71 TRP A O 1
ATOM 578 N N . LEU A 1 72 ? 37.882 -7.220 -24.411 1.00 83.56 72 LEU A N 1
ATOM 579 C CA . LEU A 1 72 ? 38.118 -7.810 -25.726 1.00 83.56 72 LEU A CA 1
ATOM 580 C C . LE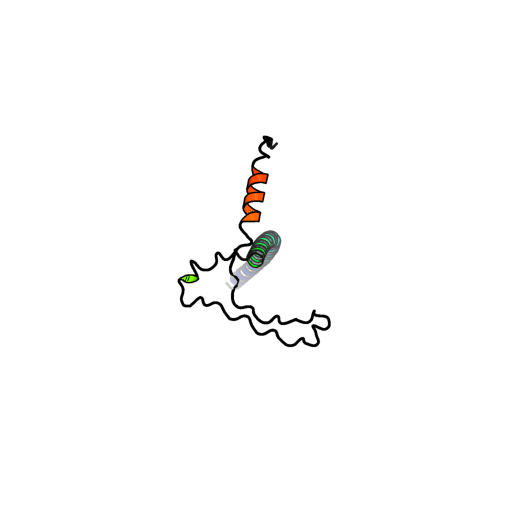U A 1 72 ? 36.823 -7.821 -26.544 1.00 83.56 72 LEU A C 1
ATOM 582 O O . LEU A 1 72 ? 35.752 -8.128 -26.029 1.00 83.56 72 LEU A O 1
ATOM 586 N N . GLU A 1 73 ? 36.925 -7.494 -27.832 1.00 82.38 73 GLU A N 1
ATOM 587 C CA . GLU A 1 73 ? 35.818 -7.679 -28.771 1.00 82.38 73 GLU A CA 1
ATOM 588 C C . GLU A 1 73 ? 35.560 -9.183 -28.937 1.00 82.38 73 GLU A C 1
ATOM 590 O O . GLU A 1 73 ? 36.444 -9.930 -29.361 1.00 82.38 73 GLU A O 1
ATOM 595 N N . GLU A 1 74 ? 34.360 -9.627 -28.564 1.00 84.38 74 GLU A N 1
ATOM 596 C CA . GLU A 1 74 ? 33.913 -11.004 -28.776 1.00 84.38 74 GLU A CA 1
ATOM 597 C C . GLU A 1 74 ? 33.707 -11.269 -30.276 1.00 84.38 74 GLU A C 1
ATOM 599 O O . GLU A 1 74 ? 33.246 -10.400 -31.021 1.00 84.38 74 GLU A O 1
ATOM 604 N N . GLU A 1 75 ? 34.031 -12.480 -30.735 1.00 86.75 75 GLU A N 1
ATOM 605 C CA . GLU A 1 75 ? 33.781 -12.877 -32.124 1.00 86.75 75 GLU A CA 1
ATOM 606 C C . GLU A 1 75 ? 32.270 -12.986 -32.379 1.00 86.75 75 GLU A C 1
ATOM 608 O O . GLU A 1 75 ? 31.529 -13.548 -31.567 1.00 86.75 75 GLU A O 1
ATOM 613 N N . GLU A 1 76 ? 31.799 -12.466 -33.518 1.00 85.38 76 GLU A N 1
ATOM 614 C CA . GLU A 1 76 ? 30.389 -12.579 -33.890 1.00 85.38 76 GLU A CA 1
ATOM 615 C C . GLU A 1 76 ? 29.983 -14.066 -33.941 1.00 85.38 76 GLU A C 1
ATOM 617 O O . GLU A 1 76 ? 30.631 -14.862 -34.633 1.00 85.38 76 GLU A O 1
ATOM 622 N N . PRO A 1 77 ? 28.925 -14.480 -33.218 1.00 84.25 77 PRO A N 1
ATOM 623 C CA . PRO A 1 77 ? 28.538 -15.878 -33.176 1.00 84.25 77 PRO A CA 1
ATOM 624 C C . PRO A 1 77 ? 28.123 -16.363 -34.566 1.00 84.25 77 PRO A C 1
ATOM 626 O O . PRO A 1 77 ? 27.429 -15.673 -35.315 1.00 84.25 77 PRO A O 1
ATOM 629 N N . VAL A 1 78 ? 28.503 -17.600 -34.894 1.00 81.75 78 VAL A N 1
ATOM 630 C CA . VAL A 1 78 ? 28.092 -18.234 -36.150 1.00 81.75 78 VAL A CA 1
ATOM 631 C C . VAL A 1 78 ? 26.567 -18.268 -36.219 1.00 81.75 78 VAL A C 1
ATOM 633 O O . VAL A 1 78 ? 25.897 -18.709 -35.284 1.00 81.75 78 VAL A O 1
ATOM 636 N N . THR A 1 79 ? 26.018 -17.825 -37.348 1.00 75.12 79 THR A N 1
ATOM 637 C CA . THR A 1 79 ? 24.570 -17.752 -37.547 1.00 75.12 79 THR A CA 1
ATOM 638 C C . THR A 1 79 ? 23.932 -19.133 -37.355 1.00 75.12 79 THR A C 1
ATOM 640 O O . THR A 1 79 ? 24.337 -20.077 -38.047 1.00 75.12 79 THR A O 1
ATOM 643 N N . PRO A 1 80 ? 22.949 -19.283 -36.451 1.00 75.12 80 PRO A N 1
ATOM 644 C CA . PRO A 1 80 ? 22.322 -20.572 -36.197 1.00 75.12 80 PRO A CA 1
ATOM 645 C C . PRO A 1 80 ? 21.498 -21.036 -37.404 1.00 75.12 80 PRO A C 1
ATOM 647 O O . PRO A 1 80 ? 21.027 -20.235 -38.214 1.00 75.12 80 PRO A O 1
ATOM 650 N N . VAL A 1 81 ? 21.310 -22.353 -37.521 1.00 81.81 81 VAL A N 1
ATOM 651 C CA . VAL A 1 81 ? 20.418 -22.938 -38.531 1.00 81.81 81 VAL A CA 1
ATOM 652 C C . VAL A 1 81 ? 18.994 -22.440 -38.285 1.00 81.81 81 VAL A C 1
ATOM 654 O O . VAL A 1 81 ? 18.522 -22.461 -37.151 1.00 81.81 81 VAL A O 1
ATOM 657 N N . THR A 1 82 ? 18.309 -22.015 -39.348 1.00 80.81 82 THR A N 1
ATOM 658 C CA . THR A 1 82 ? 16.911 -21.572 -39.294 1.00 80.81 82 THR A CA 1
ATOM 659 C C . THR A 1 82 ? 16.026 -22.674 -38.711 1.00 80.81 82 THR A C 1
ATOM 661 O O . THR A 1 82 ? 15.962 -23.779 -39.255 1.00 80.81 82 THR A O 1
ATOM 664 N N . ASP A 1 83 ? 15.354 -22.385 -37.600 1.00 83.56 83 ASP A N 1
ATOM 665 C CA . ASP A 1 83 ? 14.470 -23.334 -36.930 1.00 83.56 83 ASP A CA 1
ATOM 666 C C . ASP A 1 83 ? 13.049 -23.332 -37.528 1.00 83.56 83 ASP A C 1
ATOM 668 O O . ASP A 1 83 ? 12.732 -22.624 -38.487 1.00 83.56 83 ASP A O 1
ATOM 672 N N . SER A 1 84 ? 12.166 -24.156 -36.958 1.00 86.12 84 SER A N 1
ATOM 673 C CA . SER A 1 84 ? 10.764 -24.246 -37.392 1.00 86.12 84 SER A CA 1
ATOM 674 C C . SER A 1 84 ? 9.919 -23.013 -37.032 1.00 86.12 84 SER A C 1
ATOM 676 O O . SER A 1 84 ? 8.773 -22.932 -37.466 1.00 86.12 84 SER A O 1
ATOM 678 N N . TRP A 1 85 ? 10.440 -22.071 -36.240 1.00 83.00 85 TRP A N 1
ATOM 679 C CA . TRP A 1 85 ? 9.767 -20.817 -35.877 1.00 83.00 85 TRP A CA 1
ATOM 680 C C . TRP A 1 85 ? 10.188 -19.650 -36.781 1.00 83.00 85 TRP A C 1
ATOM 682 O O . TRP A 1 85 ? 9.452 -18.675 -36.903 1.00 83.00 85 TRP A O 1
ATOM 692 N N . ALA A 1 86 ? 11.311 -19.776 -37.488 1.00 81.38 86 ALA A N 1
ATOM 693 C CA . ALA A 1 86 ? 11.808 -18.805 -38.460 1.00 81.38 86 ALA A CA 1
ATOM 694 C C . ALA A 1 86 ? 11.418 -19.132 -39.922 1.00 81.38 86 ALA A C 1
ATOM 696 O O . ALA A 1 86 ? 12.091 -18.716 -40.870 1.00 81.38 86 ALA A O 1
ATOM 697 N N . GLN A 1 87 ? 10.314 -19.860 -40.144 1.00 76.31 87 GLN A N 1
ATOM 698 C CA . GLN A 1 87 ? 9.844 -20.212 -41.489 1.00 76.31 87 GLN A CA 1
ATOM 699 C C . GLN A 1 87 ? 9.402 -18.954 -42.264 1.00 76.31 87 GLN A C 1
ATOM 701 O O . GLN A 1 87 ? 8.314 -18.424 -42.059 1.00 76.31 87 GLN A O 1
ATOM 706 N N . GLY A 1 88 ? 10.259 -18.485 -43.175 1.00 77.62 88 GLY A N 1
ATOM 707 C CA . GLY A 1 88 ? 10.060 -17.253 -43.951 1.00 77.62 88 GLY A CA 1
ATOM 708 C C . GLY A 1 88 ? 11.183 -16.223 -43.801 1.00 77.62 88 GLY A C 1
ATOM 709 O O . GLY A 1 88 ? 11.135 -15.185 -44.460 1.00 77.62 88 GLY A O 1
ATOM 710 N N . SER A 1 89 ? 12.205 -16.495 -42.980 1.00 80.44 89 SER A N 1
ATOM 711 C CA . SER A 1 89 ? 13.401 -15.650 -42.904 1.00 80.44 89 SER A CA 1
ATOM 712 C C . SER A 1 89 ? 14.163 -15.620 -44.234 1.00 80.44 89 SER A C 1
ATOM 714 O O . SER A 1 89 ? 14.255 -16.633 -44.933 1.00 80.44 89 SER A O 1
ATOM 716 N N . VAL A 1 90 ? 14.757 -14.472 -44.566 1.00 77.88 90 VAL A N 1
ATOM 717 C CA . VAL A 1 90 ? 15.577 -14.305 -45.773 1.00 77.88 90 VAL A CA 1
ATOM 718 C C . VAL A 1 90 ? 16.853 -15.154 -45.653 1.00 77.88 90 VAL A C 1
ATOM 720 O O . VAL A 1 90 ? 17.570 -15.011 -44.662 1.00 77.88 90 VAL A O 1
ATOM 723 N N . PRO A 1 91 ? 17.168 -16.025 -46.632 1.00 71.44 91 PRO A N 1
ATOM 724 C CA . PRO A 1 91 ? 18.371 -16.846 -46.581 1.00 71.44 91 PRO A CA 1
ATOM 725 C C . PRO A 1 91 ? 19.633 -15.984 -46.687 1.00 71.44 91 PRO A C 1
ATOM 727 O O . PRO A 1 91 ? 19.732 -15.086 -47.525 1.00 71.44 91 PRO A O 1
ATOM 730 N N . ILE A 1 92 ? 20.613 -16.285 -45.837 1.00 70.94 92 ILE A N 1
ATOM 731 C CA . ILE A 1 92 ? 21.884 -15.563 -45.783 1.00 70.94 92 ILE A CA 1
ATOM 732 C C . ILE A 1 92 ? 22.758 -16.000 -46.960 1.00 70.94 92 ILE A C 1
ATOM 734 O O . ILE A 1 92 ? 23.026 -17.186 -47.150 1.00 70.94 92 ILE A O 1
ATOM 738 N N . MET A 1 93 ? 23.235 -15.030 -47.741 1.00 71.81 93 MET A N 1
ATOM 739 C CA . MET A 1 93 ? 24.204 -15.259 -48.809 1.00 71.81 93 MET A CA 1
ATOM 740 C C . MET A 1 93 ? 25.589 -14.847 -48.303 1.00 71.81 93 MET A C 1
ATOM 742 O O . MET A 1 93 ? 25.919 -13.661 -48.273 1.00 71.81 93 MET A O 1
ATOM 746 N N . LEU A 1 94 ? 26.392 -15.823 -47.870 1.00 70.12 94 LEU A N 1
ATOM 747 C CA . LEU A 1 94 ? 27.761 -15.578 -47.413 1.00 70.12 94 LEU A CA 1
ATOM 748 C C . LEU A 1 94 ? 28.597 -15.062 -48.588 1.00 70.12 94 LEU A C 1
ATOM 750 O O . LEU A 1 94 ? 28.908 -15.798 -49.527 1.00 70.12 94 LEU A O 1
ATOM 754 N N . ARG A 1 95 ? 28.953 -13.777 -48.556 1.00 69.88 95 ARG A N 1
ATOM 755 C CA . ARG A 1 95 ? 29.950 -13.227 -49.475 1.00 69.88 95 ARG A CA 1
ATOM 756 C C . ARG A 1 95 ? 31.330 -13.664 -48.968 1.00 69.88 95 ARG A C 1
ATOM 758 O O . ARG A 1 95 ? 31.579 -13.518 -47.773 1.00 69.88 95 ARG A O 1
ATOM 765 N N . PRO A 1 96 ? 32.235 -14.173 -49.825 1.00 60.50 96 PRO A N 1
ATOM 766 C CA . PRO A 1 96 ? 33.605 -14.429 -49.402 1.00 60.50 96 PRO A CA 1
ATOM 767 C C . PRO A 1 96 ? 34.193 -13.130 -48.848 1.00 60.50 96 PRO A C 1
ATOM 769 O O . PRO A 1 96 ? 34.136 -12.091 -49.509 1.00 60.50 96 PRO A O 1
ATOM 772 N N . SER A 1 97 ? 34.687 -13.198 -47.611 1.00 56.44 97 SER A N 1
ATOM 773 C CA . SER A 1 97 ? 35.267 -12.070 -46.888 1.00 56.44 97 SER A CA 1
ATOM 774 C C . SER A 1 97 ? 36.376 -11.442 -47.731 1.00 56.44 97 SER A C 1
ATOM 776 O O . SER A 1 97 ? 37.444 -12.025 -47.920 1.00 56.44 97 SER A O 1
ATOM 778 N N . SER A 1 98 ? 36.116 -10.260 -48.289 1.00 53.31 98 SER A N 1
ATOM 779 C CA . SER A 1 98 ? 37.176 -9.418 -48.822 1.00 53.31 98 SER A CA 1
ATOM 780 C C . SER A 1 98 ? 37.875 -8.796 -47.623 1.00 53.31 98 SER A C 1
ATOM 782 O O . SER A 1 98 ? 37.396 -7.814 -47.052 1.00 53.31 98 SER A O 1
ATOM 784 N N . ALA A 1 99 ? 38.990 -9.400 -47.224 1.00 52.72 99 ALA A N 1
ATOM 785 C CA . ALA A 1 99 ? 39.894 -8.814 -46.256 1.00 52.72 99 ALA A CA 1
ATOM 786 C C . ALA A 1 99 ? 40.218 -7.359 -46.652 1.00 52.72 99 ALA A C 1
ATOM 788 O O . ALA A 1 99 ? 40.690 -7.084 -47.753 1.00 52.72 99 ALA A O 1
ATOM 789 N N . SER A 1 100 ? 39.962 -6.449 -45.713 1.00 50.81 100 SER A N 1
ATOM 790 C CA . SER A 1 100 ? 40.324 -5.028 -45.694 1.00 50.81 100 SER A CA 1
ATOM 791 C C . SER A 1 100 ? 39.801 -4.140 -46.833 1.00 50.81 100 SER A C 1
ATOM 793 O O . SER A 1 100 ? 40.285 -4.137 -47.960 1.00 50.81 100 SER A O 1
ATOM 795 N N . SER A 1 101 ? 38.891 -3.237 -46.478 1.00 37.84 101 SER A N 1
ATOM 796 C CA . SER A 1 101 ? 38.798 -1.911 -47.095 1.00 37.84 101 SER A CA 1
ATOM 797 C C . SER A 1 101 ? 38.297 -0.930 -46.035 1.00 37.84 101 SER A C 1
ATOM 799 O O . SER A 1 101 ? 37.156 -0.483 -46.064 1.00 37.84 101 SER A O 1
ATOM 801 N N . LYS A 1 102 ? 39.143 -0.607 -45.047 1.00 50.25 102 LYS A N 1
ATOM 802 C CA . LYS A 1 102 ? 38.983 0.667 -44.338 1.00 50.25 102 LYS A CA 1
ATOM 803 C C . LYS A 1 102 ? 39.350 1.741 -45.356 1.00 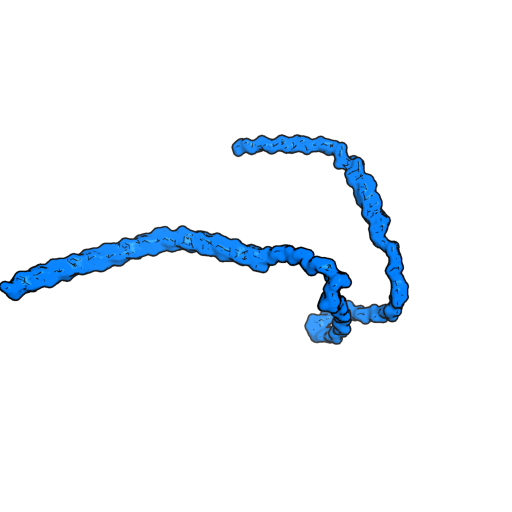50.25 102 LYS A C 1
ATOM 805 O O . LYS A 1 102 ? 40.514 1.771 -45.732 1.00 50.25 102 LYS A O 1
ATOM 810 N N . LEU A 1 103 ? 38.391 2.547 -45.815 1.00 39.94 103 LEU A N 1
ATOM 811 C CA . LEU A 1 103 ? 38.596 3.936 -46.253 1.00 39.94 103 LEU A CA 1
ATOM 812 C C . LEU A 1 103 ? 37.255 4.606 -46.626 1.00 39.94 103 LEU A C 1
ATOM 814 O O . LEU A 1 103 ? 36.624 4.268 -47.618 1.00 39.94 103 LEU A O 1
ATOM 818 N N . SER A 1 104 ? 36.899 5.604 -45.810 1.00 48.56 104 SER A N 1
ATOM 819 C CA . SER A 1 104 ? 36.274 6.882 -46.189 1.00 48.56 104 SER A CA 1
ATOM 820 C C . SER A 1 104 ? 34.903 6.888 -46.888 1.00 48.56 104 SER A C 1
ATOM 822 O O . SER A 1 104 ? 34.835 7.039 -48.102 1.00 48.56 104 SER A O 1
ATOM 824 N N . VAL A 1 105 ? 33.803 6.889 -46.115 1.00 45.25 105 VAL A N 1
ATOM 825 C CA . VAL A 1 105 ? 32.474 7.369 -46.587 1.00 45.25 105 VAL A CA 1
ATOM 826 C C . VAL A 1 105 ? 31.714 8.148 -45.492 1.00 45.25 105 VAL A C 1
ATOM 828 O O . VAL A 1 105 ? 30.500 8.047 -45.365 1.00 45.25 105 VAL A O 1
ATOM 831 N N . GLN A 1 106 ? 32.402 8.912 -44.636 1.00 44.09 106 GLN A N 1
ATOM 832 C CA . GLN A 1 106 ? 31.710 9.772 -43.651 1.00 44.09 106 GLN A CA 1
ATOM 833 C C . GLN A 1 106 ? 32.105 11.253 -43.691 1.00 44.09 106 GLN A C 1
ATOM 835 O O . GLN A 1 106 ? 31.424 12.058 -43.065 1.00 44.09 106 GLN A O 1
ATOM 840 N N . SER A 1 107 ? 33.120 11.646 -44.471 1.00 46.34 107 SER A N 1
ATOM 841 C CA . SER A 1 107 ? 33.541 13.056 -44.534 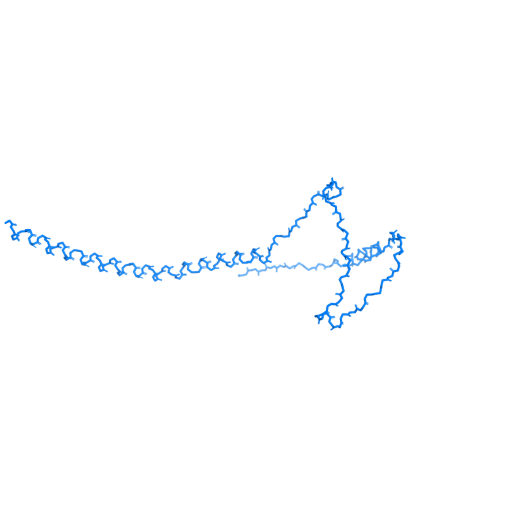1.00 46.34 107 SER A CA 1
ATOM 842 C C . SER A 1 107 ? 32.519 13.950 -45.253 1.00 46.34 107 SER A C 1
ATOM 844 O O . SER A 1 107 ? 32.256 15.062 -44.806 1.00 46.34 107 SER A O 1
ATOM 846 N N . ASP A 1 108 ? 31.856 13.446 -46.298 1.00 46.78 108 ASP A N 1
ATOM 847 C CA . ASP A 1 108 ? 31.039 14.297 -47.179 1.00 46.78 108 ASP A CA 1
ATOM 848 C C . ASP A 1 108 ? 29.686 14.710 -46.574 1.00 46.78 108 ASP A C 1
ATOM 850 O O . ASP A 1 108 ? 29.129 15.752 -46.922 1.00 46.78 108 ASP A O 1
ATOM 854 N N . ARG A 1 109 ? 29.140 13.924 -45.633 1.00 44.06 109 ARG A N 1
ATOM 855 C CA . ARG A 1 109 ? 27.798 14.189 -45.079 1.00 44.06 109 ARG A CA 1
ATOM 856 C C . ARG A 1 109 ? 27.799 15.285 -44.010 1.00 44.06 109 ARG A C 1
ATOM 858 O O . ARG A 1 109 ? 26.789 15.962 -43.835 1.00 44.06 109 ARG A O 1
ATOM 865 N N . TYR A 1 110 ? 28.918 15.476 -43.307 1.00 49.78 110 TYR A N 1
ATOM 866 C CA . TYR A 1 110 ? 29.035 16.490 -42.254 1.00 49.78 110 TYR A CA 1
ATOM 867 C C . TYR A 1 110 ? 29.316 17.891 -42.806 1.00 49.78 110 TYR A C 1
ATOM 869 O O . TYR A 1 110 ? 28.825 18.868 -42.241 1.00 49.78 110 TYR A O 1
ATOM 877 N N . GLU A 1 111 ? 30.036 18.011 -43.924 1.00 53.78 111 GLU A N 1
ATOM 878 C CA . GLU A 1 111 ? 30.272 19.311 -44.567 1.00 53.78 111 GLU A CA 1
ATOM 879 C C . GLU A 1 111 ? 28.995 19.880 -45.203 1.00 53.78 111 GLU A C 1
ATOM 881 O O . GLU A 1 111 ? 28.724 21.075 -45.076 1.00 53.78 111 GLU A O 1
ATOM 886 N N . GLN A 1 112 ? 28.146 19.025 -45.784 1.00 49.56 112 GLN A N 1
ATOM 887 C CA . GLN A 1 112 ? 26.853 19.442 -46.345 1.00 49.56 112 GLN A CA 1
ATOM 888 C C . GLN A 1 112 ? 25.859 19.912 -45.273 1.00 49.56 112 GLN A C 1
ATOM 890 O O . GLN A 1 112 ? 25.149 20.893 -45.485 1.00 49.56 112 GLN A O 1
ATOM 895 N N . LEU A 1 113 ? 25.838 19.267 -44.101 1.00 51.44 113 LEU A N 1
ATOM 896 C CA . LEU A 1 113 ? 24.999 19.699 -42.977 1.00 51.44 113 LEU A CA 1
ATOM 897 C C . LEU A 1 113 ? 25.490 21.018 -42.363 1.00 51.44 113 LEU A C 1
ATOM 899 O O . LEU A 1 113 ? 24.669 21.868 -42.026 1.00 51.44 113 LEU A O 1
ATOM 903 N N . ARG A 1 114 ? 26.812 21.237 -42.282 1.00 56.00 114 ARG A N 1
ATOM 904 C CA . ARG A 1 114 ? 27.363 22.523 -41.819 1.00 56.00 114 ARG A CA 1
ATOM 905 C C . ARG A 1 114 ? 27.035 23.677 -42.761 1.00 56.00 114 ARG A C 1
ATOM 907 O O . ARG A 1 114 ? 26.757 24.761 -42.271 1.00 56.00 114 ARG A O 1
ATOM 914 N N . HIS A 1 115 ? 27.032 23.457 -44.075 1.00 51.28 115 HIS A N 1
ATOM 915 C CA . HIS A 1 115 ? 26.675 24.512 -45.028 1.00 51.28 115 HIS A CA 1
ATOM 916 C C . HIS A 1 115 ? 25.172 24.849 -44.998 1.00 51.28 115 HIS A C 1
ATOM 918 O O . HIS A 1 115 ? 24.798 25.970 -45.319 1.00 51.28 115 HIS A O 1
ATOM 924 N N . HIS A 1 116 ? 24.303 23.917 -44.588 1.00 48.22 116 HIS A N 1
ATOM 925 C CA . HIS A 1 116 ? 22.861 24.173 -44.490 1.00 48.22 116 HIS A CA 1
ATOM 926 C C . HIS A 1 116 ? 22.454 24.929 -43.214 1.00 48.22 116 HIS A C 1
ATOM 928 O O . HIS A 1 116 ? 21.449 25.629 -43.217 1.00 48.22 116 HIS A O 1
ATOM 934 N N . MET A 1 117 ? 23.232 24.824 -42.130 1.00 49.25 117 MET A N 1
ATOM 935 C CA . MET A 1 117 ? 22.917 25.478 -40.850 1.00 49.25 117 MET A CA 1
ATOM 936 C C . MET A 1 117 ? 23.345 26.953 -40.761 1.00 49.25 117 MET A C 1
ATOM 938 O O . MET A 1 117 ? 23.043 27.595 -39.762 1.00 49.25 117 MET A O 1
ATOM 942 N N . VAL A 1 118 ? 24.047 27.500 -41.759 1.00 54.31 118 VAL A N 1
ATOM 943 C CA . VAL A 1 118 ? 24.551 28.891 -41.716 1.00 54.31 118 VAL A CA 1
ATOM 944 C C . VAL A 1 118 ? 23.565 29.898 -42.328 1.00 54.31 118 VAL A C 1
ATOM 946 O O . VAL A 1 118 ? 23.667 31.086 -42.046 1.00 54.31 118 VAL A O 1
ATOM 949 N N . ASP A 1 119 ? 22.562 29.444 -43.084 1.00 51.06 119 ASP A N 1
ATOM 950 C CA . ASP A 1 119 ? 21.614 30.330 -43.782 1.00 51.06 119 ASP A CA 1
ATOM 951 C C . ASP A 1 119 ? 20.299 30.582 -43.014 1.00 51.06 119 ASP A C 1
ATOM 953 O O . ASP A 1 119 ? 19.353 31.127 -43.581 1.00 51.06 119 ASP A O 1
ATOM 957 N N . GLN A 1 120 ? 20.199 30.192 -41.736 1.00 50.50 120 GLN A N 1
ATOM 958 C CA . GLN A 1 120 ? 18.956 30.327 -40.968 1.00 50.50 120 GLN A CA 1
ATOM 959 C C . GLN A 1 120 ? 19.182 30.878 -39.556 1.00 50.50 120 GLN A C 1
ATOM 961 O O . GLN A 1 120 ? 18.849 30.242 -38.562 1.00 50.50 120 GLN A O 1
ATOM 966 N N . GLU A 1 121 ? 19.719 32.095 -39.479 1.00 47.28 121 GLU A N 1
ATOM 967 C CA . GLU A 1 121 ? 19.499 32.981 -38.334 1.00 47.28 121 GLU A CA 1
ATOM 968 C C . GLU A 1 121 ? 18.748 34.231 -38.802 1.00 47.28 121 GLU A C 1
ATOM 970 O O . GLU A 1 121 ? 19.353 35.241 -39.140 1.00 47.28 121 GLU A O 1
ATOM 975 N N . ASP A 1 122 ? 17.418 34.152 -38.814 1.00 42.00 122 ASP A N 1
ATOM 976 C CA . ASP A 1 122 ? 16.557 35.326 -38.685 1.00 42.00 122 ASP A CA 1
ATOM 977 C C . ASP A 1 122 ? 15.627 35.073 -37.497 1.00 42.00 122 ASP A C 1
ATOM 979 O O . ASP A 1 122 ? 14.967 34.036 -37.399 1.00 42.00 122 ASP A O 1
ATOM 983 N N . GLY A 1 123 ? 15.702 35.989 -36.534 1.00 50.41 123 GLY A N 1
ATOM 984 C CA . GLY A 1 123 ? 15.196 35.816 -35.183 1.00 50.41 123 GLY A CA 1
ATOM 985 C C . GLY A 1 123 ? 13.681 35.876 -35.048 1.00 50.41 123 GLY A C 1
ATOM 986 O O . GLY A 1 123 ? 13.008 36.639 -35.732 1.00 50.41 123 GLY A O 1
ATOM 987 N N . GLU A 1 124 ? 13.180 35.156 -34.047 1.00 43.78 124 GLU A N 1
ATOM 988 C CA . GLU A 1 124 ? 11.924 35.479 -33.376 1.00 43.78 124 GLU A CA 1
ATOM 989 C C . GLU A 1 124 ? 12.109 35.329 -31.859 1.00 43.78 124 GLU A C 1
ATOM 991 O O . GLU A 1 124 ? 12.309 34.245 -31.310 1.00 43.78 124 GLU A O 1
ATOM 996 N N . GLU A 1 125 ? 12.092 36.480 -31.193 1.00 44.34 125 GLU A N 1
ATOM 997 C CA . GLU A 1 125 ? 12.049 36.661 -29.748 1.00 44.34 125 GLU A CA 1
ATOM 998 C C . GLU A 1 125 ? 10.661 36.239 -29.236 1.00 44.34 125 GLU A C 1
ATOM 1000 O O . GLU A 1 125 ? 9.673 36.949 -29.423 1.00 44.34 125 GLU A O 1
ATOM 1005 N N . PHE A 1 126 ? 10.563 35.071 -28.598 1.00 40.62 126 PHE A N 1
ATOM 1006 C CA . PHE A 1 126 ? 9.340 34.651 -27.909 1.00 40.62 126 PHE A CA 1
ATOM 1007 C C . PHE A 1 126 ? 9.329 35.193 -26.475 1.00 40.62 126 PHE A C 1
ATOM 1009 O O . PHE A 1 126 ? 9.963 34.645 -25.573 1.00 40.62 126 PHE A O 1
ATOM 1016 N N . VAL A 1 127 ? 8.567 36.267 -26.266 1.00 45.22 127 VAL A N 1
ATOM 1017 C CA . VAL A 1 127 ? 8.153 36.740 -24.939 1.00 45.22 127 VAL A CA 1
ATOM 1018 C C . VAL A 1 127 ? 7.051 35.811 -24.422 1.00 45.22 127 VAL A C 1
ATOM 1020 O O . VAL A 1 127 ? 5.969 35.738 -25.003 1.00 45.22 127 VAL A O 1
ATOM 1023 N N . LEU A 1 128 ? 7.319 35.088 -23.334 1.00 43.88 128 LEU A N 1
ATOM 1024 C CA . LEU A 1 128 ? 6.310 34.324 -22.598 1.00 43.88 128 LEU A CA 1
ATOM 1025 C C . LEU A 1 128 ? 5.765 35.183 -21.451 1.00 43.88 128 LEU A C 1
ATOM 1027 O O . LEU A 1 128 ? 6.359 35.235 -20.375 1.00 43.88 128 LEU A O 1
ATOM 1031 N N . ASP A 1 129 ? 4.624 35.832 -21.685 1.00 44.34 129 ASP A N 1
ATOM 1032 C CA . ASP A 1 129 ? 3.773 36.352 -20.612 1.00 44.34 129 ASP A CA 1
ATOM 1033 C C . ASP A 1 129 ? 3.060 35.171 -19.936 1.00 44.34 129 ASP A C 1
ATOM 1035 O O . ASP A 1 129 ? 2.237 34.484 -20.546 1.00 44.34 129 ASP A O 1
ATOM 1039 N N . ILE A 1 130 ? 3.393 34.921 -18.670 1.00 49.03 130 ILE A N 1
ATOM 1040 C CA . ILE A 1 130 ? 2.661 33.996 -17.800 1.00 49.03 130 ILE A CA 1
ATOM 1041 C C . ILE A 1 130 ? 1.760 34.844 -16.904 1.00 49.03 130 ILE A C 1
ATOM 1043 O O . ILE A 1 130 ? 2.251 35.680 -16.142 1.00 49.03 130 ILE A O 1
ATOM 1047 N N . GLN A 1 131 ? 0.451 34.621 -17.019 1.00 55.06 131 GLN A N 1
ATOM 1048 C CA . GLN A 1 131 ? -0.593 35.204 -16.176 1.00 55.06 131 GLN A CA 1
ATOM 1049 C C . GLN A 1 131 ? -1.021 34.220 -15.087 1.00 55.06 131 GLN A C 1
ATOM 1051 O O . GLN A 1 131 ? -1.099 33.007 -15.394 1.00 55.06 131 GLN A O 1
#